Protein AF-A0A5E4K1G8-F1 (afdb_monomer_lite)

Secondary structure (DSSP, 8-state):
--HHHHHHS--GGGSTT--S-S---HHHH-S-SS--S-S---TTS-HHHHHTT---S-HHHH---

pLDDT: mean 72.64, std 7.27, range [53.5, 84.94]

Sequence (65 aa):
MDKNEAKKICICPDCPTYVNCKELAFCFEGKSKCIKKKVICICGECPVHLKMNFKKLFYCLNGKE

Structure (mmCIF, N/CA/C/O backbone):
data_AF-A0A5E4K1G8-F1
#
_entry.id   AF-A0A5E4K1G8-F1
#
loop_
_atom_site.group_PDB
_atom_site.id
_atom_site.type_symbol
_atom_site.label_atom_id
_atom_site.label_alt_id
_atom_site.label_comp_id
_atom_site.label_asym_id
_atom_site.label_entity_id
_atom_site.label_seq_id
_atom_site.pdbx_PDB_ins_code
_atom_site.Cartn_x
_atom_site.Cartn_y
_atom_site.Cartn_z
_atom_site.occupancy
_atom_site.B_iso_or_equiv
_atom_site.auth_seq_id
_atom_site.auth_comp_id
_atom_site.auth_asym_id
_atom_site.auth_atom_id
_atom_site.pdbx_PDB_model_num
ATOM 1 N N . MET A 1 1 ? -9.909 5.211 12.720 1.00 71.12 1 MET A N 1
ATOM 2 C CA . MET A 1 1 ? -9.647 3.871 12.157 1.00 71.12 1 MET A CA 1
ATOM 3 C C . MET A 1 1 ? -8.213 3.494 12.463 1.00 71.12 1 MET A C 1
ATOM 5 O O . MET A 1 1 ? -7.331 4.320 12.251 1.00 71.12 1 MET A O 1
ATOM 9 N N . ASP A 1 2 ? -7.993 2.285 12.965 1.00 83.44 2 ASP A N 1
ATOM 10 C CA . ASP A 1 2 ? -6.668 1.776 13.312 1.00 83.44 2 ASP A CA 1
ATOM 11 C C . ASP A 1 2 ? -5.927 1.203 12.102 1.00 83.44 2 ASP A C 1
ATOM 13 O O . ASP A 1 2 ? -6.528 0.679 11.161 1.00 83.44 2 ASP A O 1
ATOM 17 N N . LYS A 1 3 ? -4.591 1.214 12.163 1.00 76.62 3 LYS A N 1
ATOM 18 C CA . LYS A 1 3 ? -3.706 0.630 11.139 1.00 76.62 3 LYS A CA 1
ATOM 19 C C . LYS A 1 3 ? -4.050 -0.829 10.820 1.00 76.62 3 LYS A C 1
ATOM 21 O O . LYS A 1 3 ? -4.006 -1.232 9.661 1.00 76.62 3 LYS A O 1
ATOM 26 N N . ASN A 1 4 ? -4.387 -1.626 11.833 1.00 82.75 4 ASN A N 1
ATOM 27 C CA . ASN A 1 4 ? -4.759 -3.030 11.640 1.00 82.75 4 ASN A CA 1
ATOM 28 C C . ASN A 1 4 ? -6.105 -3.182 10.926 1.00 82.75 4 ASN A C 1
ATOM 30 O O . ASN A 1 4 ? -6.259 -4.083 10.107 1.00 82.75 4 ASN A O 1
ATOM 34 N N . GLU A 1 5 ? -7.059 -2.294 11.191 1.00 84.94 5 GLU A N 1
ATOM 35 C CA . GLU A 1 5 ? -8.356 -2.304 10.519 1.00 84.94 5 GLU A CA 1
ATOM 36 C C . GLU A 1 5 ? -8.219 -1.860 9.059 1.00 84.94 5 GLU A C 1
ATOM 38 O O . GLU A 1 5 ? -8.718 -2.533 8.158 1.00 84.94 5 GLU A O 1
ATOM 43 N N . ALA A 1 6 ? -7.420 -0.817 8.811 1.00 82.38 6 ALA 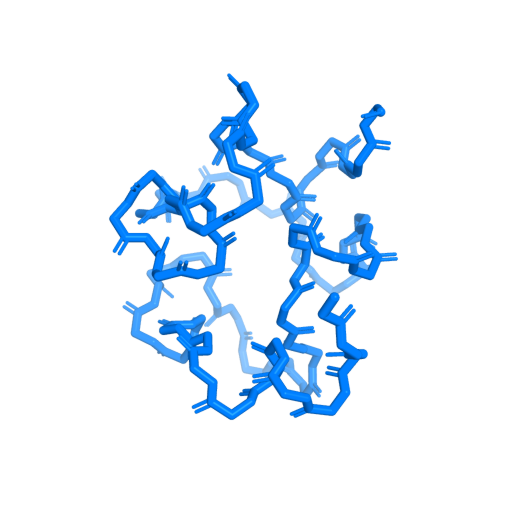A N 1
ATOM 44 C CA . ALA A 1 6 ? -7.092 -0.363 7.465 1.00 82.38 6 ALA A CA 1
ATOM 45 C C . ALA A 1 6 ? -6.438 -1.471 6.621 1.00 82.38 6 ALA A C 1
ATOM 47 O O . ALA A 1 6 ? -6.740 -1.597 5.439 1.00 82.38 6 ALA A O 1
ATOM 48 N N . LYS A 1 7 ? -5.572 -2.305 7.218 1.00 81.38 7 LYS A N 1
ATOM 49 C CA . LYS A 1 7 ? -4.947 -3.450 6.533 1.00 81.38 7 LYS A CA 1
ATOM 50 C C . LYS A 1 7 ? -5.933 -4.570 6.200 1.00 81.38 7 LYS A C 1
ATOM 52 O O . LYS A 1 7 ? -5.773 -5.190 5.157 1.00 81.38 7 LYS A O 1
ATOM 57 N N . LYS A 1 8 ? -6.940 -4.811 7.045 1.00 84.25 8 LYS A N 1
ATOM 58 C CA . LYS A 1 8 ? -7.968 -5.844 6.812 1.00 84.25 8 LYS A CA 1
ATOM 59 C C . LYS A 1 8 ? -8.909 -5.495 5.662 1.00 84.25 8 LYS A C 1
ATOM 61 O O . LYS A 1 8 ? -9.359 -6.392 4.965 1.00 84.25 8 LYS A O 1
ATOM 66 N N . ILE A 1 9 ? -9.207 -4.209 5.480 1.00 83.50 9 ILE A N 1
ATOM 67 C CA . ILE A 1 9 ? -10.148 -3.730 4.454 1.00 83.50 9 ILE A CA 1
ATOM 68 C C . ILE A 1 9 ? -9.445 -3.138 3.221 1.00 83.50 9 ILE A C 1
ATOM 70 O O . ILE A 1 9 ? -10.105 -2.626 2.320 1.00 83.50 9 ILE A O 1
ATOM 74 N N . CYS A 1 10 ? -8.108 -3.141 3.186 1.00 80.56 10 CYS A N 1
ATOM 75 C CA . CYS A 1 10 ? -7.346 -2.657 2.037 1.00 80.56 10 CYS A CA 1
ATOM 76 C C . CYS A 1 10 ? -7.386 -3.699 0.920 1.00 80.56 10 CYS A C 1
ATOM 78 O O . CYS A 1 10 ? -7.009 -4.850 1.108 1.00 80.56 10 CYS A O 1
ATOM 80 N N . ILE A 1 11 ? -7.756 -3.247 -0.272 1.00 80.44 11 ILE A N 1
ATOM 81 C CA . ILE A 1 11 ? -7.750 -4.042 -1.509 1.00 80.44 11 ILE A CA 1
ATOM 82 C C . ILE A 1 11 ? -6.392 -3.994 -2.219 1.00 80.44 11 ILE A C 1
ATOM 84 O O . ILE A 1 11 ? -6.277 -4.275 -3.402 1.00 80.44 11 ILE A O 1
ATOM 88 N N . CYS A 1 12 ? -5.338 -3.599 -1.503 1.00 74.81 12 CYS A N 1
ATOM 89 C CA . CYS A 1 12 ? -4.016 -3.408 -2.080 1.00 74.81 12 CYS A CA 1
ATOM 90 C C . CYS A 1 12 ? -3.466 -4.655 -2.798 1.00 74.81 12 CYS A C 1
ATOM 92 O O . CYS A 1 12 ? -2.844 -4.437 -3.825 1.00 74.81 12 CYS A O 1
ATOM 94 N N . PRO A 1 13 ? -3.706 -5.910 -2.356 1.00 74.25 13 PRO A N 1
ATOM 95 C CA . PRO A 1 13 ? -3.292 -7.102 -3.106 1.00 74.25 13 PRO A CA 1
ATOM 96 C C . PRO A 1 13 ? -3.869 -7.190 -4.526 1.00 74.25 13 PRO A C 1
ATOM 98 O O . PRO A 1 13 ? -3.254 -7.805 -5.388 1.00 74.25 13 PRO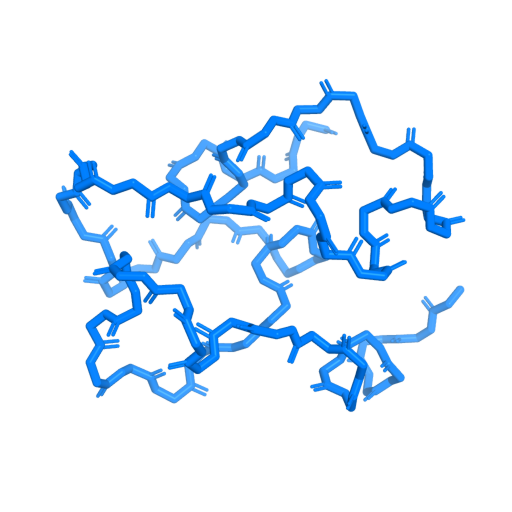 A O 1
ATOM 101 N N . ASP A 1 14 ? -5.023 -6.562 -4.756 1.00 75.81 14 ASP A N 1
ATOM 102 C CA . ASP A 1 14 ? -5.724 -6.511 -6.042 1.00 75.81 14 ASP A CA 1
ATOM 103 C C . ASP A 1 14 ? -5.235 -5.348 -6.925 1.00 75.81 14 ASP A C 1
ATOM 105 O O . ASP A 1 14 ? -5.440 -5.313 -8.136 1.00 75.81 14 ASP A O 1
ATOM 109 N N . CYS A 1 15 ? -4.542 -4.367 -6.334 1.00 70.81 15 CYS A N 1
ATOM 110 C CA . CYS A 1 15 ? -4.016 -3.239 -7.085 1.00 70.81 15 CYS A CA 1
ATOM 111 C C . CYS A 1 15 ? -2.903 -3.710 -8.036 1.00 70.81 15 CYS A C 1
ATOM 113 O O . CYS A 1 15 ? -1.911 -4.268 -7.574 1.00 70.81 15 CYS A O 1
ATOM 115 N N . PRO A 1 16 ? -2.920 -3.339 -9.325 1.00 72.44 16 PRO A N 1
ATOM 116 C CA . PRO A 1 16 ? -1.837 -3.691 -10.247 1.00 72.44 16 PRO A CA 1
ATOM 117 C C . PRO A 1 16 ? -0.505 -2.991 -9.908 1.00 72.44 16 PRO A C 1
ATOM 119 O O . PRO A 1 16 ? 0.557 -3.404 -10.365 1.00 72.44 16 PRO A O 1
ATOM 122 N N . THR A 1 17 ? -0.519 -1.938 -9.077 1.00 66.81 17 THR A N 1
ATOM 123 C CA . THR A 1 17 ? 0.699 -1.367 -8.462 1.00 66.81 17 THR A CA 1
ATOM 124 C C . THR A 1 17 ? 1.276 -2.185 -7.313 1.00 66.81 17 THR A C 1
ATOM 126 O O . THR A 1 17 ? 2.370 -1.862 -6.847 1.00 66.81 17 THR A O 1
ATOM 129 N N . TYR A 1 18 ? 0.558 -3.188 -6.809 1.00 70.75 18 TYR A N 1
ATOM 130 C CA . TYR A 1 18 ? 1.041 -4.072 -5.760 1.00 70.75 18 TYR A CA 1
ATOM 131 C C . TYR A 1 18 ? 2.039 -5.054 -6.352 1.00 70.75 18 TYR A C 1
ATOM 133 O O . TYR A 1 18 ? 1.747 -6.185 -6.725 1.00 70.75 18 TYR A O 1
ATOM 141 N N . VAL A 1 19 ? 3.275 -4.579 -6.440 1.00 66.12 19 VAL A N 1
ATOM 142 C CA . VAL A 1 19 ? 4.438 -5.458 -6.487 1.00 66.12 19 VAL A CA 1
ATOM 143 C C . VAL A 1 19 ? 4.390 -6.302 -5.212 1.00 66.12 19 VAL A C 1
ATOM 145 O O . VAL A 1 19 ? 3.946 -5.772 -4.200 1.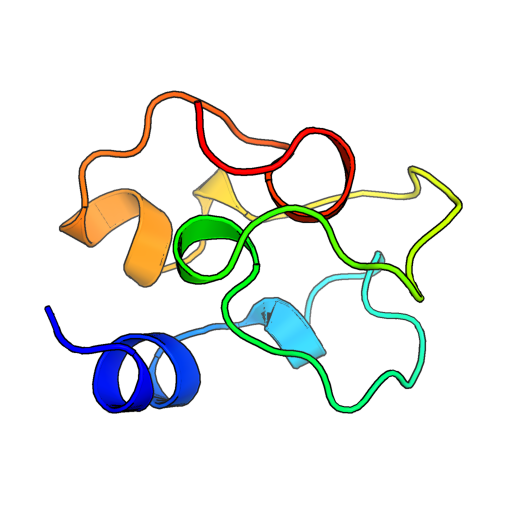00 66.12 19 VAL A O 1
ATOM 148 N N . ASN A 1 20 ? 4.805 -7.574 -5.276 1.00 66.75 20 ASN A N 1
ATOM 149 C CA . ASN A 1 20 ? 4.743 -8.627 -4.242 1.00 66.75 20 ASN A CA 1
ATOM 150 C C . ASN A 1 20 ? 5.420 -8.244 -2.894 1.00 66.75 20 ASN A C 1
ATOM 152 O O . ASN A 1 20 ? 6.358 -8.880 -2.415 1.00 66.75 20 ASN A O 1
ATOM 156 N N . CYS A 1 21 ? 4.975 -7.145 -2.301 1.00 66.44 21 CYS A N 1
ATOM 157 C CA . CYS A 1 21 ? 5.547 -6.402 -1.199 1.00 66.44 21 CYS A CA 1
ATOM 158 C C . CYS A 1 21 ? 4.589 -6.581 -0.029 1.00 66.44 21 CYS A C 1
ATOM 160 O O . CYS A 1 21 ? 3.422 -6.226 -0.118 1.00 66.44 21 CYS A O 1
ATOM 162 N N . LYS A 1 22 ? 5.058 -7.067 1.117 1.00 69.94 22 LYS A N 1
ATOM 163 C CA . LYS A 1 22 ? 4.204 -7.324 2.296 1.00 69.94 22 LYS A CA 1
ATOM 164 C C . LYS A 1 22 ? 3.690 -6.047 3.000 1.00 69.94 22 LYS A C 1
ATOM 166 O O . LYS A 1 22 ? 3.274 -6.095 4.155 1.00 69.94 22 LYS A O 1
ATOM 171 N N . GLU A 1 23 ? 3.745 -4.897 2.332 1.00 73.81 23 GLU A N 1
ATOM 172 C CA . GLU A 1 23 ? 3.261 -3.607 2.818 1.00 73.81 23 GLU A CA 1
ATOM 173 C C . GLU A 1 23 ? 1.809 -3.399 2.359 1.00 73.81 23 GLU A C 1
ATOM 175 O O . GLU A 1 23 ? 1.499 -3.553 1.185 1.00 73.81 23 GLU A O 1
ATOM 180 N N . LEU A 1 24 ? 0.907 -3.050 3.277 1.00 74.31 24 LEU A N 1
ATOM 181 C CA . LEU A 1 24 ? -0.523 -2.861 3.006 1.00 74.31 24 LEU A CA 1
ATOM 182 C C . LEU A 1 24 ? -0.994 -1.526 3.579 1.00 74.31 24 LEU A C 1
ATOM 184 O O . LEU A 1 24 ? -0.344 -0.959 4.456 1.00 74.31 24 LEU A O 1
ATOM 188 N N . ALA A 1 25 ? -2.159 -1.065 3.122 1.00 73.81 25 ALA A N 1
ATOM 189 C CA . ALA A 1 25 ? -2.789 0.177 3.564 1.00 73.81 25 ALA A CA 1
ATOM 190 C C . ALA A 1 25 ? -1.884 1.411 3.389 1.00 73.81 25 ALA A C 1
ATOM 192 O O . ALA A 1 25 ? -1.765 2.238 4.289 1.00 73.81 25 ALA A O 1
ATOM 193 N N . PHE A 1 26 ? -1.271 1.568 2.211 1.00 74.50 26 PHE A N 1
ATOM 194 C CA . PHE A 1 26 ? -0.397 2.707 1.889 1.00 74.50 26 PHE A CA 1
ATOM 195 C C . PHE A 1 26 ? -1.060 4.076 2.092 1.00 74.50 26 PHE A C 1
ATOM 197 O O . PHE A 1 26 ? -0.404 5.047 2.447 1.00 74.50 26 PHE A O 1
ATOM 204 N N . CYS A 1 27 ? -2.378 4.162 1.907 1.00 69.50 27 CYS A N 1
ATOM 205 C CA . CYS A 1 27 ? -3.152 5.367 2.205 1.00 69.50 27 CYS A CA 1
ATOM 206 C C . CYS A 1 27 ? -3.152 5.767 3.680 1.00 69.50 27 CYS A C 1
ATOM 208 O O . CYS A 1 27 ? -3.286 6.945 3.990 1.00 69.50 27 CYS A O 1
ATOM 210 N N . PHE A 1 28 ? -2.919 4.813 4.575 1.00 74.50 28 PHE A N 1
ATOM 211 C CA . PHE A 1 28 ? -2.849 5.033 6.012 1.00 74.50 28 PHE A CA 1
ATOM 212 C C . PHE A 1 28 ? -1.397 5.069 6.530 1.00 74.50 28 PHE A C 1
ATOM 214 O O . PHE A 1 28 ? -1.036 5.915 7.350 1.00 74.50 28 PHE A O 1
ATOM 221 N N . GLU A 1 29 ? -0.551 4.168 6.026 1.00 73.94 29 GLU A N 1
ATOM 222 C CA . GLU A 1 29 ? 0.858 4.011 6.420 1.00 73.94 29 GLU A CA 1
ATOM 223 C C . GLU A 1 29 ? 1.782 5.060 5.789 1.00 73.94 29 GLU A C 1
ATOM 225 O O . GLU A 1 29 ? 2.767 5.467 6.401 1.00 73.94 29 GLU A O 1
ATOM 230 N N . GLY A 1 30 ? 1.458 5.525 4.582 1.00 70.94 30 GLY A N 1
ATOM 231 C CA . GLY A 1 30 ? 2.296 6.415 3.789 1.00 70.94 30 GLY A CA 1
ATOM 232 C C . GLY A 1 30 ? 2.951 5.723 2.592 1.00 70.94 30 GLY A C 1
ATOM 233 O O . GLY A 1 30 ? 2.546 4.648 2.145 1.00 70.94 30 GLY A O 1
ATOM 234 N N . LYS A 1 31 ? 3.959 6.399 2.033 1.00 70.94 31 LYS A N 1
ATOM 235 C CA . LYS A 1 31 ? 4.641 5.988 0.803 1.00 70.94 31 LYS A CA 1
ATOM 236 C C . LYS A 1 31 ? 5.289 4.615 0.987 1.00 70.94 31 LYS A C 1
ATOM 238 O O . LYS A 1 31 ? 6.054 4.417 1.930 1.00 70.94 31 LYS A O 1
ATOM 243 N N . SER A 1 32 ? 5.038 3.698 0.054 1.00 72.56 32 SER A N 1
ATOM 244 C CA . SER A 1 32 ? 5.738 2.414 0.009 1.00 72.56 32 SER A CA 1
ATOM 245 C C . SER A 1 32 ? 7.206 2.633 -0.327 1.00 72.56 32 SER A C 1
ATOM 247 O O . SER A 1 32 ? 7.541 3.408 -1.227 1.00 72.56 32 SER A O 1
ATOM 249 N N . LYS A 1 33 ? 8.094 1.903 0.348 1.00 72.31 33 LYS A N 1
ATOM 250 C CA . LYS A 1 33 ? 9.513 1.851 -0.039 1.00 72.31 33 LYS A CA 1
ATOM 251 C C . LYS A 1 33 ? 9.759 0.863 -1.185 1.00 72.31 33 LYS A C 1
ATOM 253 O O . LYS A 1 33 ? 10.770 0.960 -1.879 1.00 72.31 33 LYS A O 1
ATOM 258 N N . CYS A 1 34 ? 8.836 -0.078 -1.370 1.00 74.25 34 CYS A N 1
ATOM 259 C CA . CYS A 1 34 ? 8.935 -1.177 -2.321 1.00 74.25 34 CYS A CA 1
ATOM 260 C C . CYS A 1 34 ? 8.347 -0.818 -3.698 1.00 74.25 34 CYS A C 1
ATOM 262 O O . CYS A 1 34 ? 8.942 -1.12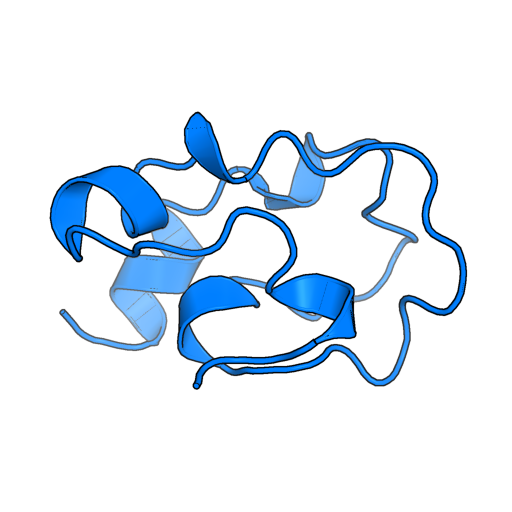2 -4.735 1.00 74.25 34 CYS A O 1
ATOM 264 N N . ILE A 1 35 ? 7.218 -0.105 -3.731 1.00 69.06 35 ILE A N 1
ATOM 265 C CA . ILE A 1 35 ? 6.559 0.293 -4.980 1.00 69.06 35 ILE A CA 1
ATOM 266 C C . ILE A 1 35 ? 7.283 1.506 -5.578 1.00 69.06 35 ILE A C 1
ATOM 268 O O . ILE A 1 35 ? 7.175 2.626 -5.082 1.00 69.06 35 ILE A O 1
ATOM 272 N N . LYS A 1 36 ? 8.020 1.282 -6.673 1.00 67.69 36 LYS A N 1
ATOM 273 C CA . LYS A 1 36 ? 8.792 2.328 -7.376 1.00 67.69 36 LYS A CA 1
ATOM 274 C C . LYS A 1 36 ? 8.190 2.771 -8.711 1.00 67.69 36 LYS A C 1
ATOM 276 O O . LYS A 1 36 ? 8.570 3.822 -9.218 1.00 67.69 36 LYS A O 1
ATOM 281 N N . LYS A 1 37 ? 7.272 1.992 -9.294 1.00 60.38 37 LYS A N 1
ATOM 282 C CA . LYS A 1 37 ? 6.648 2.295 -10.593 1.00 60.38 37 LYS A CA 1
ATOM 283 C C . LYS A 1 37 ? 5.156 2.579 -10.453 1.00 60.38 37 LYS A C 1
ATOM 285 O O . LYS A 1 37 ? 4.429 1.864 -9.769 1.00 60.38 37 LYS A O 1
ATOM 290 N N . LYS A 1 38 ? 4.713 3.630 -11.145 1.00 57.69 38 LYS A N 1
ATOM 291 C CA . LYS A 1 38 ? 3.318 4.062 -11.243 1.00 57.69 38 LYS A CA 1
ATOM 292 C C . LYS A 1 38 ? 2.661 3.301 -12.391 1.00 57.69 38 LYS A C 1
ATOM 294 O O . LYS A 1 38 ? 2.787 3.711 -13.536 1.00 57.69 38 LYS A O 1
ATOM 299 N N . VAL A 1 39 ? 2.056 2.157 -12.078 1.00 60.59 39 VAL A N 1
ATOM 300 C CA . VAL A 1 39 ? 1.374 1.325 -13.081 1.00 60.59 39 VAL A CA 1
ATOM 301 C C . VAL A 1 39 ? -0.099 1.737 -13.157 1.00 60.59 39 VAL A C 1
ATOM 303 O O . VAL A 1 39 ? -0.459 2.428 -14.094 1.00 60.59 39 VAL A O 1
ATOM 306 N N . ILE A 1 40 ? -0.903 1.441 -12.127 1.00 61.97 40 ILE A N 1
ATOM 307 C CA . ILE A 1 40 ? -2.262 1.953 -11.847 1.00 61.97 40 ILE A CA 1
ATOM 308 C C . ILE A 1 40 ? -2.558 1.725 -10.345 1.00 61.97 40 ILE A C 1
ATOM 310 O O . ILE A 1 40 ? -2.375 0.616 -9.850 1.00 61.97 40 ILE A O 1
ATOM 314 N N . CYS A 1 41 ? -2.990 2.754 -9.602 1.00 64.62 41 CYS A N 1
ATOM 315 C CA . CYS A 1 41 ? -3.474 2.614 -8.212 1.00 64.62 41 CYS A CA 1
ATOM 316 C C . CYS A 1 41 ? -4.995 2.773 -8.257 1.00 64.62 41 CYS A C 1
ATOM 318 O O . CYS A 1 41 ? -5.471 3.885 -8.476 1.00 64.62 41 CYS A O 1
ATOM 320 N N . ILE A 1 42 ? -5.758 1.710 -8.006 1.00 69.88 42 ILE A N 1
ATOM 321 C CA . ILE A 1 42 ? -7.231 1.764 -7.860 1.00 69.88 42 ILE A CA 1
ATOM 322 C C . ILE A 1 42 ? -7.641 2.251 -6.461 1.00 69.88 42 ILE A C 1
ATOM 324 O O . ILE A 1 42 ? -8.653 1.883 -5.880 1.00 69.88 42 ILE A O 1
ATOM 328 N N . CYS A 1 43 ? -6.805 3.094 -5.866 1.00 68.88 43 CYS A N 1
ATOM 329 C CA . CYS A 1 43 ? -6.864 3.429 -4.455 1.00 68.88 43 CYS A CA 1
ATOM 330 C C . CYS A 1 43 ? -8.054 4.337 -4.108 1.00 68.88 43 CYS A C 1
ATOM 332 O O . CYS A 1 43 ? -8.398 4.420 -2.936 1.00 68.88 43 CYS A O 1
ATOM 334 N N . GLY A 1 44 ? -8.704 4.953 -5.103 1.00 69.38 44 GLY A N 1
ATOM 335 C CA . GLY A 1 44 ? -10.000 5.625 -4.941 1.00 69.38 44 GLY A CA 1
ATOM 336 C C . GLY A 1 44 ? -11.158 4.664 -4.661 1.00 69.38 44 GLY A C 1
ATOM 337 O O . GLY A 1 44 ? -12.089 5.017 -3.948 1.00 69.38 44 GLY A O 1
ATOM 338 N N . GLU A 1 45 ? -11.057 3.424 -5.138 1.00 75.88 45 GLU A N 1
ATOM 339 C CA . GLU A 1 45 ? -12.030 2.356 -4.875 1.00 75.88 45 GLU A CA 1
ATOM 340 C C . GLU A 1 45 ? -11.728 1.620 -3.563 1.00 75.88 45 GLU A C 1
ATOM 342 O O . GLU A 1 45 ? -12.474 0.748 -3.122 1.00 75.88 45 GLU A O 1
ATOM 347 N N . CYS A 1 46 ? -10.625 1.975 -2.895 1.00 78.44 46 CYS A N 1
ATOM 348 C CA . CYS A 1 46 ? -10.247 1.353 -1.641 1.00 78.44 46 CYS A CA 1
ATOM 349 C C . CYS A 1 46 ? -11.225 1.763 -0.526 1.00 78.44 46 CYS A C 1
ATOM 351 O O . CYS A 1 46 ? -11.373 2.959 -0.254 1.00 78.44 46 CYS A O 1
ATOM 353 N N . PRO A 1 47 ? -11.802 0.806 0.225 1.00 84.50 47 PRO A N 1
ATOM 354 C CA . PRO A 1 47 ? -12.684 1.109 1.352 1.00 84.50 47 PRO A CA 1
ATOM 355 C C . PRO A 1 47 ? -12.020 2.016 2.393 1.00 84.50 47 PRO A C 1
ATOM 357 O O . PRO A 1 47 ? -12.675 2.850 3.011 1.00 84.50 47 PRO A O 1
ATOM 360 N N . VAL A 1 48 ? -10.697 1.888 2.558 1.00 82.69 48 VAL A N 1
ATOM 361 C CA . VAL A 1 48 ? -9.888 2.750 3.433 1.00 82.69 48 VAL A CA 1
ATOM 362 C C . VAL A 1 48 ? -9.930 4.207 2.973 1.00 82.69 48 VAL A C 1
ATOM 364 O O . VAL A 1 48 ? -10.035 5.104 3.804 1.00 82.69 48 VAL A O 1
ATOM 367 N N . HIS A 1 49 ? -9.845 4.446 1.662 1.00 79.62 49 HIS A N 1
ATOM 368 C CA . HIS A 1 49 ? -9.881 5.785 1.079 1.00 79.62 49 HIS A CA 1
ATOM 369 C C . HIS A 1 49 ? -11.245 6.440 1.263 1.00 79.62 49 HIS A C 1
ATOM 371 O O . HIS A 1 49 ? -11.314 7.569 1.746 1.00 79.62 49 HIS A O 1
ATOM 377 N N . LEU A 1 50 ? -12.310 5.693 0.973 1.00 82.44 50 LEU A N 1
ATOM 378 C CA . LEU A 1 50 ? -13.684 6.155 1.141 1.00 82.44 50 LEU A CA 1
ATOM 379 C C . LEU A 1 50 ? -14.003 6.445 2.615 1.00 82.44 50 LEU A C 1
ATOM 381 O O . LEU A 1 50 ? -14.493 7.523 2.937 1.00 82.44 50 LEU A O 1
ATOM 385 N N . LYS A 1 51 ? -13.656 5.533 3.536 1.00 84.81 51 LYS A N 1
ATOM 386 C CA . LYS A 1 51 ? -13.914 5.717 4.977 1.00 84.81 51 LYS A CA 1
ATOM 387 C C . LYS A 1 51 ? -13.148 6.885 5.593 1.00 84.81 51 LYS A C 1
ATOM 389 O O . LYS A 1 51 ? -13.672 7.549 6.480 1.00 84.81 51 LYS A O 1
ATOM 394 N N . MET A 1 52 ? -11.907 7.110 5.167 1.00 80.25 52 MET A N 1
ATOM 395 C CA . MET A 1 52 ? -11.077 8.206 5.684 1.00 80.25 52 MET A CA 1
ATOM 396 C C . MET A 1 52 ? -11.284 9.514 4.913 1.00 80.25 52 MET A C 1
ATOM 398 O O . MET A 1 52 ? -10.642 10.511 5.237 1.00 80.25 52 MET A O 1
ATOM 402 N N . ASN A 1 53 ? -12.158 9.508 3.901 1.00 79.88 53 ASN A N 1
ATOM 403 C CA . ASN A 1 53 ? -12.426 10.629 3.005 1.00 79.88 53 ASN A CA 1
ATOM 404 C C . ASN A 1 53 ? -11.140 11.258 2.443 1.00 79.88 53 ASN A C 1
ATOM 406 O O . ASN A 1 53 ? -10.921 12.474 2.430 1.00 79.88 53 ASN A O 1
ATOM 410 N N . PHE A 1 54 ? -10.238 10.373 2.047 1.00 76.81 54 PHE A N 1
ATOM 411 C CA . PHE A 1 54 ? -8.908 10.693 1.576 1.00 76.81 54 PHE A CA 1
ATOM 412 C C . PHE A 1 54 ? -8.987 11.437 0.233 1.00 76.81 54 PHE A C 1
ATOM 414 O O . PHE A 1 54 ? -9.720 11.041 -0.656 1.00 76.81 54 PHE A O 1
ATOM 421 N N . LYS A 1 55 ? -8.252 12.545 0.061 1.00 73.81 55 LYS A N 1
ATOM 422 C CA . LYS A 1 55 ? -8.344 13.360 -1.172 1.00 73.81 55 LYS A CA 1
ATOM 423 C C . LYS A 1 55 ? -7.417 12.907 -2.295 1.00 73.81 55 LYS A C 1
ATOM 425 O O . LYS A 1 55 ? -7.615 13.267 -3.451 1.00 73.81 55 LYS A O 1
ATOM 430 N N . LYS A 1 56 ? -6.367 12.153 -1.969 1.00 71.06 56 LYS A N 1
ATOM 431 C CA . LYS A 1 56 ? -5.377 11.705 -2.950 1.00 71.06 56 LYS A CA 1
ATOM 432 C C . LYS A 1 56 ? -5.723 10.318 -3.454 1.00 71.06 56 LYS A C 1
ATOM 434 O O . LYS A 1 56 ? -6.306 9.514 -2.750 1.00 71.06 56 LYS A O 1
ATOM 439 N N . LEU A 1 57 ? -5.269 10.002 -4.656 1.00 69.44 57 LEU A N 1
ATOM 440 C CA . LEU A 1 57 ? -5.448 8.672 -5.243 1.00 69.44 57 LEU A CA 1
ATOM 441 C C . LEU A 1 57 ? -4.129 7.881 -5.305 1.00 69.44 57 LEU A C 1
ATOM 443 O O . LEU A 1 57 ? -4.134 6.682 -5.537 1.00 69.44 57 LEU A O 1
ATOM 447 N N . PHE A 1 58 ? -2.982 8.521 -5.044 1.00 67.62 58 PHE A N 1
ATOM 448 C CA . PHE A 1 58 ? -1.644 7.937 -5.242 1.00 67.62 58 PHE A CA 1
ATOM 449 C C . PHE A 1 58 ? -0.830 7.817 -3.947 1.00 67.62 58 PHE A C 1
ATOM 451 O O . PHE A 1 58 ? 0.333 8.220 -3.878 1.00 67.62 58 PHE A O 1
ATOM 458 N N . TYR A 1 59 ? -1.429 7.248 -2.904 1.00 69.31 59 TYR A N 1
ATOM 459 C CA . TYR A 1 59 ? -0.785 7.134 -1.593 1.00 69.31 59 TYR A CA 1
ATOM 460 C C . TYR A 1 59 ? 0.448 6.226 -1.554 1.00 69.31 59 TYR A C 1
ATOM 462 O O . TYR A 1 59 ? 1.401 6.526 -0.841 1.00 69.31 59 TYR A O 1
ATOM 470 N N . CYS A 1 60 ? 0.476 5.150 -2.345 1.00 65.88 60 CYS A N 1
ATOM 471 C CA . CYS A 1 60 ? 1.626 4.242 -2.405 1.00 65.88 60 CYS A CA 1
ATOM 472 C C . CYS A 1 60 ? 2.914 4.921 -2.889 1.00 65.88 60 CYS A C 1
ATOM 474 O O . CYS A 1 60 ? 3.998 4.458 -2.546 1.00 65.88 60 CYS A O 1
ATOM 476 N N . LEU A 1 61 ? 2.804 6.032 -3.623 1.00 65.06 61 LEU A N 1
ATOM 477 C CA . LEU A 1 61 ? 3.937 6.739 -4.225 1.00 65.06 61 LEU A CA 1
ATOM 478 C C . LEU A 1 61 ? 4.220 8.084 -3.561 1.00 65.06 61 LEU A C 1
ATOM 480 O O . LEU A 1 61 ? 5.381 8.433 -3.356 1.00 65.06 61 LEU A O 1
ATOM 484 N N . ASN A 1 62 ? 3.167 8.832 -3.230 1.00 65.81 62 ASN A N 1
ATOM 485 C CA . ASN A 1 62 ? 3.286 10.191 -2.702 1.00 65.81 62 ASN A CA 1
ATOM 486 C C . ASN A 1 62 ? 3.101 10.243 -1.182 1.00 65.81 62 ASN A C 1
ATOM 488 O O . AS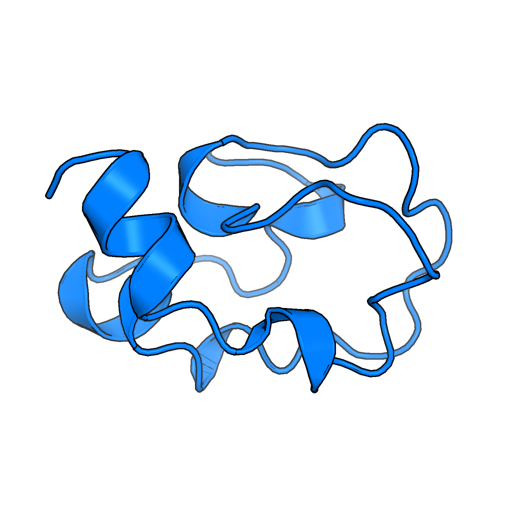N A 1 62 ? 3.317 11.286 -0.578 1.00 65.81 62 ASN A O 1
ATOM 492 N N . GLY A 1 63 ? 2.710 9.125 -0.565 1.00 63.34 63 GLY A N 1
ATOM 493 C CA . GLY A 1 63 ? 2.369 9.062 0.848 1.00 63.34 63 GLY A CA 1
ATOM 494 C C . GLY A 1 63 ? 1.086 9.811 1.199 1.00 63.34 63 GLY A C 1
ATOM 495 O O . GLY A 1 63 ? 0.423 10.416 0.348 1.00 63.34 63 GLY A O 1
ATOM 496 N N . LYS A 1 64 ? 0.728 9.726 2.483 1.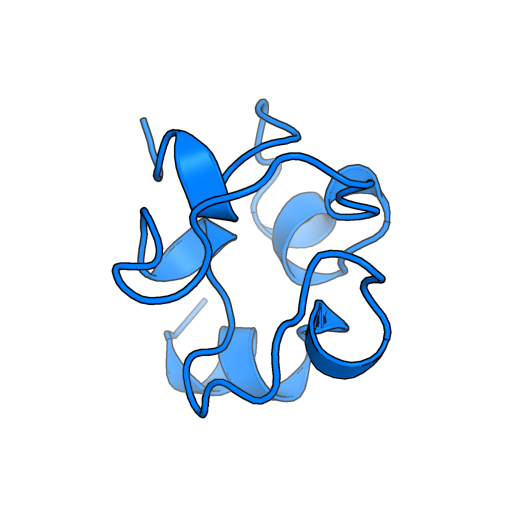00 59.94 64 LYS A N 1
ATOM 497 C CA . LYS A 1 64 ? -0.272 10.602 3.090 1.00 59.94 64 LYS A CA 1
ATOM 498 C C . LYS A 1 64 ? 0.316 12.020 3.122 1.00 59.94 64 LYS A C 1
ATOM 500 O O . LYS A 1 64 ? 1.424 12.186 3.619 1.00 59.94 64 LYS A O 1
ATOM 505 N N . GLU A 1 65 ? -0.358 12.989 2.497 1.00 53.50 65 GLU A N 1
ATOM 506 C CA . GLU A 1 65 ? -0.260 14.371 3.004 1.00 53.50 65 GLU A CA 1
ATOM 507 C C . GLU A 1 65 ? -1.262 14.447 4.148 1.00 53.50 65 GLU A C 1
ATOM 509 O O . GLU A 1 65 ? -2.386 13.930 3.926 1.00 53.50 65 GLU A O 1
#

Radius of gyration: 10.22 Å; chains: 1; bounding box: 23×23×26 Å

Foldseek 3Di:
DDPVVLQVQFPLVVAPLDDVDPDTNLQVVFAAPPRDDCDDQPQCPGPSCVVVVAPDRPRNHGNHD